Protein AF-A0A842XB51-F1 (afdb_monomer)

pLDDT: mean 74.34, std 15.97, range [37.31, 94.94]

Radius of gyration: 23.16 Å; Cα contacts (8 Å, |Δi|>4): 45; chains: 1; bounding box: 55×40×68 Å

Structure (mmCIF, N/CA/C/O backbone):
data_AF-A0A842XB51-F1
#
_entry.id   AF-A0A842XB51-F1
#
loop_
_atom_site.group_PDB
_atom_site.id
_atom_site.type_symbol
_atom_site.label_atom_id
_atom_site.label_alt_id
_atom_site.label_comp_id
_atom_site.label_asym_id
_atom_site.label_entity_id
_atom_site.label_seq_id
_atom_site.pdbx_PDB_ins_code
_atom_site.Cartn_x
_atom_site.Cartn_y
_atom_site.Cartn_z
_atom_site.occupancy
_atom_site.B_iso_or_equiv
_atom_site.auth_seq_id
_atom_site.auth_comp_id
_atom_site.auth_asym_id
_atom_site.auth_atom_id
_atom_site.pdbx_PDB_model_num
ATOM 1 N N . MET A 1 1 ? -0.006 -4.874 43.587 1.00 67.25 1 MET A N 1
ATOM 2 C CA . MET A 1 1 ? -0.558 -4.687 42.232 1.00 67.25 1 MET A CA 1
ATOM 3 C C . MET A 1 1 ? 0.286 -5.548 41.316 1.00 67.25 1 MET A C 1
ATOM 5 O O . MET A 1 1 ? 1.490 -5.630 41.528 1.00 67.25 1 MET A O 1
ATOM 9 N N . GLY A 1 2 ? -0.340 -6.341 40.460 1.00 88.69 2 GLY A N 1
ATOM 10 C CA . GLY A 1 2 ? 0.339 -7.247 39.548 1.00 88.69 2 GLY A CA 1
ATOM 11 C C . GLY A 1 2 ? 0.831 -6.511 38.306 1.00 88.69 2 GLY A C 1
ATOM 12 O O . GLY A 1 2 ? 0.194 -5.586 37.815 1.00 88.69 2 GLY A O 1
ATOM 13 N N . ILE A 1 3 ? 1.933 -6.997 37.738 1.00 90.25 3 ILE A N 1
ATOM 14 C CA . ILE A 1 3 ? 2.573 -6.464 36.522 1.00 90.25 3 ILE A CA 1
ATOM 15 C C . ILE A 1 3 ? 1.579 -6.326 35.346 1.00 90.25 3 ILE A C 1
ATOM 17 O O . ILE A 1 3 ? 1.729 -5.464 34.488 1.00 90.25 3 ILE A O 1
ATOM 21 N N . LYS A 1 4 ? 0.524 -7.153 35.300 1.00 87.69 4 LYS A N 1
ATOM 22 C CA . LYS A 1 4 ? -0.538 -7.058 34.284 1.00 87.69 4 LYS A CA 1
ATOM 23 C C . LYS A 1 4 ? -1.335 -5.759 34.383 1.00 87.69 4 LYS A C 1
ATOM 25 O O . LYS A 1 4 ? -1.692 -5.201 33.348 1.00 87.69 4 LYS A O 1
ATOM 30 N N . GLU A 1 5 ? -1.620 -5.302 35.599 1.00 88.50 5 GLU A N 1
ATOM 31 C CA . GLU A 1 5 ? -2.324 -4.041 35.814 1.00 88.50 5 GLU A CA 1
ATOM 32 C C . GLU A 1 5 ? -1.433 -2.858 35.414 1.00 88.50 5 GLU A C 1
ATOM 34 O O . GLU A 1 5 ? -1.887 -2.012 34.652 1.00 88.50 5 GLU A O 1
ATOM 39 N N . GLU A 1 6 ? -0.149 -2.876 35.791 1.00 86.56 6 GLU A N 1
ATOM 40 C CA . GLU A 1 6 ? 0.831 -1.836 35.426 1.00 86.56 6 GLU A CA 1
ATOM 41 C C . GLU A 1 6 ? 1.037 -1.727 33.905 1.00 86.56 6 GLU A C 1
ATOM 43 O O . GLU A 1 6 ? 1.064 -0.629 33.349 1.00 86.56 6 GLU A O 1
ATOM 48 N N . ILE A 1 7 ? 1.118 -2.862 33.199 1.00 87.31 7 ILE A N 1
ATOM 49 C CA . ILE A 1 7 ? 1.228 -2.877 31.732 1.00 87.31 7 ILE A CA 1
ATOM 50 C C . ILE A 1 7 ? -0.054 -2.345 31.085 1.00 87.31 7 ILE A C 1
ATOM 52 O O . ILE A 1 7 ? 0.011 -1.567 30.134 1.00 87.31 7 ILE A O 1
ATOM 56 N N . MET A 1 8 ? -1.228 -2.752 31.573 1.00 86.12 8 MET A N 1
ATOM 57 C CA . MET A 1 8 ? -2.495 -2.287 31.008 1.00 86.12 8 MET A CA 1
ATOM 58 C C . MET A 1 8 ? -2.705 -0.786 31.254 1.00 86.12 8 MET A C 1
ATOM 60 O O . MET A 1 8 ? -3.243 -0.095 30.388 1.00 86.12 8 MET A O 1
ATOM 64 N N . GLU A 1 9 ? -2.278 -0.281 32.409 1.00 87.25 9 GLU A N 1
ATOM 65 C CA . GLU A 1 9 ? -2.321 1.137 32.766 1.00 87.25 9 GLU A CA 1
ATOM 66 C C . GLU A 1 9 ? -1.355 1.956 31.900 1.00 87.25 9 GLU A C 1
ATOM 68 O O . GLU A 1 9 ? -1.766 2.951 31.305 1.00 87.25 9 GLU A O 1
ATOM 73 N N . PHE A 1 10 ? -0.138 1.456 31.666 1.00 88.12 10 PHE A N 1
ATOM 74 C CA . PHE A 1 10 ? 0.807 2.044 30.714 1.00 88.12 10 PHE A CA 1
ATOM 75 C C . PHE A 1 10 ? 0.242 2.097 29.282 1.00 88.12 10 PHE A C 1
ATOM 77 O O . PHE A 1 10 ? 0.264 3.138 28.625 1.00 88.12 10 PHE A O 1
ATOM 84 N N . LEU A 1 11 ? -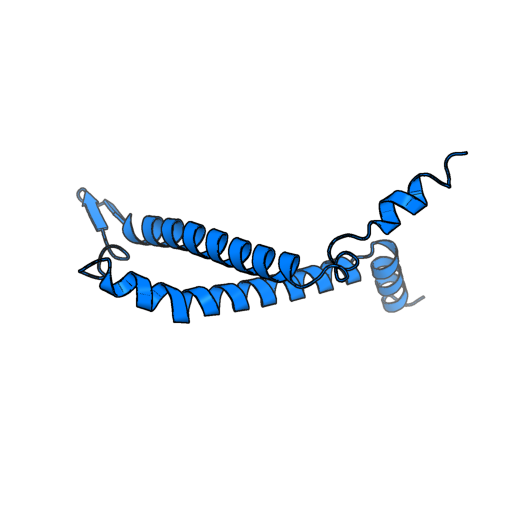0.321 0.996 28.778 1.00 87.38 11 LEU A N 1
ATOM 85 C CA . LEU A 1 11 ? -0.885 0.953 27.422 1.00 87.38 11 LEU A CA 1
ATOM 86 C C . LEU A 1 11 ? -2.052 1.934 27.230 1.00 87.38 11 LEU A C 1
ATOM 88 O O . LEU A 1 11 ? -2.237 2.454 26.123 1.00 87.38 11 LEU A O 1
ATOM 92 N N . LYS A 1 12 ? -2.828 2.183 28.293 1.00 86.31 12 LYS A N 1
ATOM 93 C CA . LYS A 1 12 ? -3.920 3.164 28.304 1.00 86.31 12 LYS A CA 1
ATOM 94 C C . LYS A 1 12 ? -3.396 4.599 28.354 1.00 86.31 12 LYS A C 1
ATOM 96 O O . LYS A 1 12 ? -3.858 5.412 27.555 1.00 86.31 12 LYS A O 1
ATOM 101 N N . GLU A 1 13 ? -2.418 4.883 29.210 1.00 87.81 13 GLU A N 1
ATOM 102 C CA . GLU A 1 13 ? -1.826 6.219 29.373 1.00 87.81 13 GLU A CA 1
ATOM 103 C C . GLU A 1 13 ? -1.163 6.708 28.076 1.00 87.81 13 GLU A C 1
ATOM 105 O O . GLU A 1 13 ? -1.401 7.823 27.611 1.00 87.81 13 GLU A O 1
ATOM 110 N N . TYR A 1 14 ? -0.407 5.830 27.412 1.00 84.56 14 TYR A N 1
ATOM 111 C CA . TYR A 1 14 ? 0.343 6.176 26.201 1.00 84.56 14 TYR A CA 1
ATOM 112 C C . TYR A 1 14 ? -0.432 5.963 24.890 1.00 84.56 14 TYR A C 1
ATOM 114 O O . TYR A 1 14 ? 0.137 6.115 23.809 1.00 84.56 14 TYR A O 1
ATOM 122 N N . LYS A 1 15 ? -1.724 5.600 24.945 1.00 87.44 15 LYS A N 1
ATOM 123 C CA . LYS A 1 15 ? -2.595 5.375 23.767 1.00 87.44 15 LYS A CA 1
ATOM 124 C C . LYS A 1 15 ? -1.999 4.432 22.699 1.00 87.44 15 LYS A C 1
ATOM 126 O O . LYS A 1 15 ? -2.399 4.474 21.533 1.00 87.44 15 LYS A O 1
ATOM 131 N N . VAL A 1 16 ? -1.084 3.538 23.086 1.00 88.62 16 VAL A N 1
ATOM 132 C CA . VAL A 1 16 ? -0.330 2.651 22.173 1.00 88.62 16 VAL A CA 1
ATOM 133 C C . VAL A 1 16 ? -1.260 1.691 21.430 1.00 88.62 16 VAL A C 1
ATOM 135 O O . VAL A 1 16 ? -1.016 1.344 20.278 1.00 88.62 16 VAL A O 1
ATOM 138 N N . ILE A 1 17 ? -2.374 1.319 22.063 1.00 87.56 17 ILE A N 1
ATOM 139 C CA . ILE A 1 17 ? -3.390 0.435 21.481 1.00 87.56 17 ILE A CA 1
ATOM 140 C C . ILE A 1 17 ? -3.972 1.042 20.192 1.00 87.56 17 ILE A C 1
ATOM 142 O O . ILE A 1 17 ? -4.129 0.335 19.200 1.00 87.56 17 ILE A O 1
ATOM 146 N N . GLY A 1 18 ? -4.234 2.355 20.169 1.00 88.62 18 GLY A N 1
ATOM 147 C CA . GLY A 1 18 ? -4.756 3.036 18.979 1.00 88.62 18 GLY A CA 1
ATOM 148 C C . GLY A 1 18 ? -3.743 3.076 17.833 1.00 88.62 18 GLY A C 1
ATOM 149 O O . GLY A 1 18 ? -4.099 2.822 16.682 1.00 88.62 18 GLY A O 1
ATOM 150 N N . LEU A 1 19 ? -2.468 3.315 18.156 1.00 90.81 19 LEU A N 1
ATOM 151 C CA . LEU A 1 19 ? -1.371 3.293 17.185 1.00 90.81 19 LEU A CA 1
ATOM 152 C C . LEU A 1 19 ? -1.189 1.896 16.572 1.00 90.81 19 LEU A C 1
ATOM 154 O O . LEU A 1 19 ? -1.040 1.770 15.358 1.00 90.81 19 LEU A O 1
ATOM 158 N N . ALA A 1 20 ? -1.242 0.850 17.401 1.00 90.94 20 ALA A N 1
ATOM 159 C CA . ALA A 1 20 ? -1.084 -0.532 16.960 1.00 90.94 20 ALA A CA 1
ATOM 160 C C . ALA A 1 20 ? -2.184 -0.948 15.971 1.00 90.94 20 ALA A C 1
ATOM 162 O O . ALA A 1 20 ? -1.889 -1.511 14.917 1.00 90.94 20 ALA A O 1
ATOM 163 N N . VAL A 1 21 ? -3.445 -0.624 16.271 1.00 91.94 21 VAL A N 1
ATOM 164 C CA . VAL A 1 21 ? -4.578 -0.935 15.384 1.00 91.94 21 VAL A CA 1
ATOM 165 C C . VAL A 1 21 ? -4.456 -0.186 14.056 1.00 91.94 21 VAL A C 1
ATOM 167 O O . VAL A 1 21 ? -4.614 -0.795 12.997 1.00 91.94 21 VAL A O 1
ATOM 170 N N . ALA A 1 22 ? -4.116 1.106 14.092 1.00 91.25 22 ALA A N 1
ATOM 171 C CA . ALA A 1 22 ? -3.922 1.904 12.883 1.00 91.25 22 ALA A CA 1
ATOM 172 C C . ALA A 1 22 ? -2.795 1.349 11.995 1.00 91.25 22 ALA A C 1
ATOM 174 O O . ALA A 1 22 ? -2.957 1.262 10.779 1.00 91.25 22 ALA A O 1
ATOM 175 N N . PHE A 1 23 ? -1.681 0.918 12.593 1.00 93.25 23 PHE A N 1
ATOM 176 C CA . PHE A 1 23 ? -0.564 0.324 11.861 1.00 93.25 23 PHE A CA 1
ATOM 177 C C . PHE A 1 23 ? -0.942 -1.004 11.191 1.00 93.25 23 PHE A C 1
ATOM 179 O O . PHE A 1 23 ? -0.643 -1.197 10.014 1.00 93.25 23 PHE A O 1
ATOM 186 N N . ILE A 1 24 ? -1.645 -1.896 11.899 1.00 94.94 24 ILE A N 1
ATOM 187 C CA . ILE A 1 24 ? -2.081 -3.195 11.355 1.00 94.94 24 ILE A CA 1
ATOM 188 C C . ILE A 1 24 ? -3.036 -2.998 10.170 1.00 94.94 24 ILE A C 1
ATOM 190 O O . ILE A 1 24 ? -2.866 -3.628 9.126 1.00 94.94 24 ILE A O 1
ATOM 194 N N . ILE A 1 25 ? -4.011 -2.093 10.304 1.00 94.06 25 ILE A N 1
ATOM 195 C CA . ILE A 1 25 ? -4.949 -1.772 9.218 1.00 94.06 25 ILE A CA 1
ATOM 196 C C . ILE A 1 25 ? -4.209 -1.114 8.045 1.00 94.06 25 ILE A C 1
ATOM 198 O O . ILE A 1 25 ? -4.482 -1.437 6.887 1.00 94.06 25 ILE A O 1
ATOM 202 N N . GLY A 1 26 ? -3.249 -0.229 8.329 1.00 90.31 26 GLY A N 1
ATOM 203 C CA . GLY A 1 26 ? -2.409 0.408 7.316 1.00 90.31 26 GLY A CA 1
ATOM 204 C C . GLY A 1 26 ? -1.584 -0.605 6.519 1.00 90.31 26 GLY A C 1
ATOM 205 O O . GLY A 1 26 ? -1.584 -0.557 5.290 1.00 90.31 26 GLY A O 1
ATOM 206 N N . ALA A 1 27 ? -0.955 -1.564 7.201 1.00 92.06 27 ALA A N 1
ATOM 207 C CA . ALA A 1 27 ? -0.191 -2.637 6.569 1.00 92.06 27 ALA A CA 1
ATOM 208 C C . ALA A 1 27 ? -1.081 -3.522 5.681 1.00 92.06 27 ALA A C 1
ATOM 210 O O . ALA A 1 27 ? -0.779 -3.713 4.504 1.00 92.06 27 ALA A O 1
ATOM 211 N N . ALA A 1 28 ? -2.229 -3.970 6.197 1.00 93.81 28 ALA A N 1
ATOM 212 C CA . ALA A 1 28 ? -3.173 -4.783 5.430 1.00 93.81 28 ALA A CA 1
ATOM 213 C C . ALA A 1 28 ? -3.738 -4.040 4.201 1.00 93.81 28 ALA A C 1
ATOM 215 O O . ALA A 1 28 ? -3.929 -4.631 3.139 1.00 93.81 28 ALA A O 1
ATOM 216 N N . THR A 1 29 ? -3.980 -2.729 4.322 1.00 88.19 29 THR A N 1
ATOM 217 C CA . THR A 1 29 ? -4.444 -1.898 3.198 1.00 88.19 29 THR A CA 1
ATOM 218 C C . THR A 1 29 ? -3.362 -1.760 2.130 1.00 88.19 29 THR A C 1
ATOM 220 O O . THR A 1 29 ? -3.665 -1.847 0.940 1.00 88.19 29 THR A O 1
ATOM 223 N N . ASN A 1 30 ? -2.101 -1.590 2.534 1.00 88.44 30 ASN A N 1
ATOM 224 C CA . ASN A 1 30 ? -0.976 -1.548 1.605 1.00 88.44 30 ASN A CA 1
ATOM 225 C C . ASN A 1 30 ? -0.840 -2.862 0.818 1.00 88.44 30 ASN A C 1
ATOM 227 O O . ASN A 1 30 ? -0.675 -2.825 -0.400 1.00 88.44 30 ASN A O 1
ATOM 231 N N . ASP A 1 31 ? -0.994 -4.010 1.482 1.00 91.06 31 ASP A N 1
ATOM 232 C CA . ASP A 1 31 ? -0.955 -5.326 0.829 1.00 91.06 31 ASP A CA 1
ATOM 233 C C . ASP A 1 31 ? -2.111 -5.520 -0.165 1.00 91.06 31 ASP A C 1
ATOM 235 O O . ASP A 1 31 ? -1.915 -6.060 -1.257 1.00 91.06 31 ASP A O 1
ATOM 239 N N . LEU A 1 32 ? -3.308 -5.026 0.164 1.00 88.75 32 LEU A N 1
ATOM 240 C CA . LEU A 1 32 ? -4.459 -5.061 -0.740 1.00 88.75 32 LEU A CA 1
ATOM 241 C C . LEU A 1 32 ? -4.232 -4.205 -1.995 1.00 88.75 32 LEU A C 1
ATOM 243 O O . LEU A 1 32 ? -4.501 -4.656 -3.110 1.00 88.75 32 LEU A O 1
ATOM 247 N N . VAL A 1 33 ? -3.708 -2.988 -1.829 1.00 85.88 33 VAL A N 1
ATOM 248 C CA . VAL A 1 33 ? -3.373 -2.111 -2.961 1.00 85.88 33 VAL A CA 1
ATOM 249 C C . VAL A 1 33 ? -2.271 -2.740 -3.812 1.00 85.88 33 VAL A C 1
ATOM 251 O O . VAL A 1 33 ? -2.387 -2.762 -5.037 1.00 85.88 33 VAL A O 1
ATOM 254 N N . LYS A 1 34 ? -1.238 -3.300 -3.179 1.00 87.56 34 LYS A N 1
ATOM 255 C CA . LYS A 1 34 ? -0.157 -4.010 -3.864 1.00 87.56 34 LYS A CA 1
ATOM 256 C C . LYS A 1 34 ? -0.678 -5.177 -4.697 1.00 87.56 34 LYS A C 1
ATOM 258 O O . LYS A 1 34 ? -0.383 -5.248 -5.883 1.00 87.56 34 LYS A O 1
ATOM 263 N N . SER A 1 35 ? -1.529 -6.023 -4.121 1.00 90.06 35 SER A N 1
ATOM 264 C CA . SER A 1 35 ? -2.156 -7.134 -4.842 1.00 90.06 35 SER A CA 1
ATOM 265 C C . SER A 1 35 ? -2.968 -6.656 -6.050 1.00 90.06 35 SER A C 1
ATOM 267 O O . SER A 1 35 ? -2.917 -7.272 -7.114 1.00 90.06 35 SER A O 1
ATOM 269 N N . LEU A 1 36 ? -3.678 -5.531 -5.939 1.00 86.38 36 LEU A N 1
ATOM 270 C CA . LEU A 1 36 ? -4.401 -4.954 -7.073 1.00 86.38 36 LEU A CA 1
ATOM 271 C C . LEU A 1 36 ? -3.445 -4.488 -8.185 1.00 86.38 36 LEU A C 1
ATOM 273 O O . LEU A 1 36 ? -3.712 -4.725 -9.363 1.00 86.38 36 LEU A O 1
ATOM 277 N N . VAL A 1 37 ? -2.330 -3.849 -7.825 1.00 83.31 37 VAL A N 1
ATOM 278 C CA . VAL A 1 37 ? -1.297 -3.419 -8.781 1.00 83.31 37 VAL A CA 1
ATOM 279 C C . VAL A 1 37 ? -0.655 -4.625 -9.469 1.00 83.31 37 VAL A C 1
ATOM 281 O O . VAL A 1 37 ? -0.624 -4.681 -10.700 1.00 83.31 37 VAL A O 1
ATOM 284 N N . ASP A 1 38 ? -0.225 -5.613 -8.691 1.00 85.31 38 ASP A N 1
ATOM 285 C CA . ASP A 1 38 ? 0.471 -6.804 -9.181 1.00 85.31 38 ASP A CA 1
ATOM 286 C C . ASP A 1 38 ? -0.426 -7.676 -10.074 1.00 85.31 38 ASP A C 1
ATOM 288 O O . ASP A 1 38 ? 0.035 -8.211 -11.079 1.00 85.31 38 ASP A O 1
ATOM 292 N N . ASN A 1 39 ? -1.719 -7.805 -9.757 1.00 85.38 39 ASN A N 1
ATOM 293 C CA . ASN A 1 39 ? -2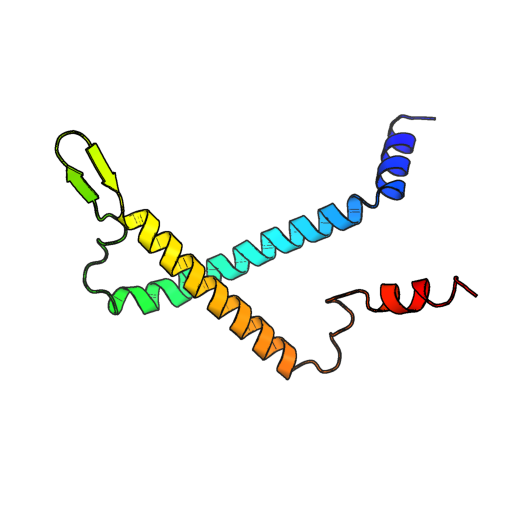.619 -8.697 -10.496 1.00 85.38 39 ASN A CA 1
ATOM 294 C C . ASN A 1 39 ? -3.375 -8.020 -11.646 1.00 85.38 39 ASN A C 1
ATOM 296 O O . ASN A 1 39 ? -3.783 -8.705 -12.582 1.00 85.38 39 ASN A O 1
ATOM 300 N N . VAL A 1 40 ? -3.595 -6.702 -11.596 1.00 83.75 40 VAL A N 1
ATOM 301 C CA . VAL A 1 40 ? -4.379 -5.989 -12.622 1.00 83.75 40 VAL A CA 1
ATOM 302 C C . VAL A 1 40 ? -3.499 -5.088 -13.470 1.00 83.75 40 VAL A C 1
ATOM 304 O O . VAL A 1 40 ? -3.613 -5.108 -14.690 1.00 83.75 40 VAL A O 1
ATOM 307 N N . PHE A 1 41 ? -2.603 -4.311 -12.864 1.00 79.81 41 PHE A N 1
ATOM 308 C CA . PHE A 1 41 ? -1.826 -3.313 -13.601 1.00 79.81 41 PHE A CA 1
ATOM 309 C C . PHE A 1 41 ? -0.568 -3.901 -14.244 1.00 79.81 41 PHE A C 1
ATOM 311 O O . PHE A 1 41 ? -0.299 -3.601 -15.406 1.00 79.81 41 PHE A O 1
ATOM 318 N N . MET A 1 42 ? 0.171 -4.774 -13.554 1.00 76.44 42 MET A N 1
ATOM 319 C CA . MET A 1 42 ? 1.377 -5.399 -14.120 1.00 76.44 42 MET A CA 1
ATOM 320 C C . MET A 1 42 ? 1.097 -6.195 -15.412 1.00 76.44 42 MET A C 1
ATOM 322 O O . MET A 1 42 ? 1.813 -5.977 -16.393 1.00 76.44 42 MET A O 1
ATOM 326 N N . PRO A 1 43 ? 0.034 -7.023 -15.516 1.00 76.50 43 PRO A N 1
ATOM 327 C CA . PRO A 1 43 ? -0.298 -7.704 -16.771 1.00 76.50 43 PRO A CA 1
ATOM 328 C C . PRO A 1 43 ? -0.731 -6.757 -17.897 1.00 76.50 43 PRO A C 1
ATOM 330 O O . PRO A 1 43 ? -0.584 -7.103 -19.064 1.00 76.50 43 PRO A O 1
ATOM 333 N N . LEU A 1 44 ? -1.249 -5.567 -17.572 1.00 74.00 44 LEU A N 1
ATOM 334 C CA . LEU A 1 44 ? -1.622 -4.547 -18.559 1.00 74.00 44 LEU A CA 1
ATOM 335 C C . LEU A 1 44 ? -0.408 -3.753 -19.067 1.00 74.00 44 LEU A C 1
ATOM 337 O O . LEU A 1 44 ? -0.399 -3.320 -20.218 1.00 74.00 44 LEU A O 1
ATOM 341 N N . VAL A 1 45 ? 0.626 -3.585 -18.237 1.00 66.94 45 VAL A N 1
ATOM 342 C CA . VAL A 1 45 ? 1.888 -2.919 -18.609 1.00 66.94 45 VAL A CA 1
ATOM 343 C C . VAL A 1 45 ? 2.856 -3.881 -19.310 1.00 66.94 45 VAL A C 1
ATOM 345 O O . VAL A 1 45 ? 3.592 -3.463 -20.203 1.00 66.94 45 VAL A O 1
ATOM 348 N N . GLY A 1 46 ? 2.815 -5.174 -18.977 1.00 64.50 46 GLY A N 1
ATOM 349 C CA . GLY A 1 46 ? 3.633 -6.228 -19.590 1.00 64.50 46 GLY A CA 1
ATOM 350 C C . GLY A 1 46 ? 3.664 -6.239 -21.131 1.00 64.50 46 GLY A C 1
ATOM 351 O O . GLY A 1 46 ? 4.755 -6.310 -21.695 1.00 64.50 46 GLY A O 1
ATOM 352 N N . PRO A 1 47 ? 2.529 -6.124 -21.848 1.00 67.62 47 PRO A N 1
ATOM 353 C CA . PRO A 1 47 ? 2.519 -6.087 -23.312 1.00 67.62 47 PRO A CA 1
ATOM 354 C C . PRO A 1 47 ? 2.946 -4.737 -23.910 1.00 67.62 47 PRO A C 1
ATOM 356 O O . PRO A 1 47 ? 3.300 -4.689 -25.086 1.00 67.62 47 PRO A O 1
ATOM 359 N N . LEU A 1 48 ? 2.937 -3.644 -23.136 1.00 61.94 48 LEU A N 1
ATOM 360 C CA . LEU A 1 48 ? 3.375 -2.321 -23.603 1.00 61.94 48 LEU A CA 1
ATOM 361 C C . LEU A 1 48 ? 4.904 -2.182 -23.641 1.00 61.94 48 LEU A C 1
ATOM 363 O O . LEU A 1 48 ? 5.415 -1.282 -24.305 1.00 61.94 48 LEU A O 1
ATOM 367 N N . ILE A 1 49 ? 5.636 -3.073 -22.964 1.00 59.84 49 ILE A N 1
ATOM 368 C CA . ILE A 1 49 ? 7.100 -3.083 -22.954 1.00 59.84 49 ILE A CA 1
ATOM 369 C C . ILE A 1 49 ? 7.578 -4.426 -23.527 1.00 59.84 49 ILE A C 1
ATOM 371 O O . ILE A 1 49 ? 7.716 -5.402 -22.783 1.00 59.84 49 ILE A O 1
ATOM 375 N N . PRO A 1 50 ? 7.827 -4.515 -24.848 1.00 48.28 50 PRO A N 1
ATOM 376 C CA . PRO A 1 50 ? 8.208 -5.766 -25.484 1.00 48.28 50 PRO A CA 1
ATOM 377 C C . PRO A 1 50 ? 9.554 -6.224 -24.918 1.00 48.28 50 PRO A C 1
ATOM 379 O O . PRO A 1 50 ? 10.581 -5.581 -25.123 1.00 48.28 50 PRO A O 1
ATOM 382 N N . GLY A 1 51 ? 9.544 -7.335 -24.181 1.00 56.91 51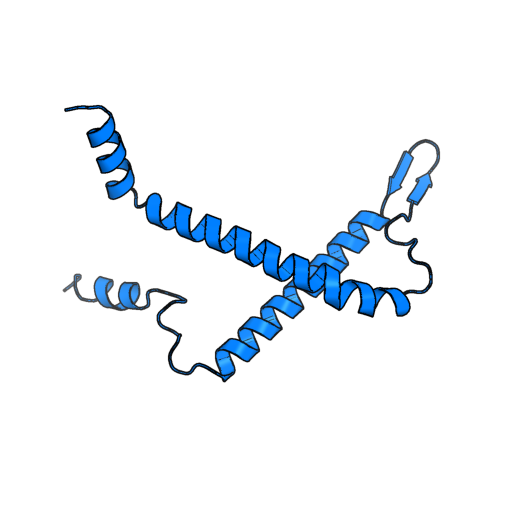 GLY A N 1
ATOM 383 C CA . GLY A 1 51 ? 10.763 -8.069 -23.852 1.00 56.91 51 GLY A CA 1
ATOM 384 C C . GLY A 1 51 ? 10.971 -8.475 -22.400 1.00 56.91 51 GLY A C 1
ATOM 385 O O . GLY A 1 51 ? 11.926 -9.206 -22.188 1.00 56.91 51 GLY A O 1
ATOM 386 N N . GLY A 1 52 ? 10.157 -8.047 -21.422 1.00 59.44 52 GLY A N 1
ATOM 387 C CA . GLY A 1 52 ? 10.159 -8.559 -20.026 1.00 59.44 52 GLY A CA 1
ATOM 388 C C . GLY A 1 52 ? 11.501 -8.580 -19.259 1.00 59.44 52 GLY A C 1
ATOM 389 O O . GLY A 1 52 ? 11.550 -8.985 -18.107 1.00 59.44 52 GLY A O 1
ATOM 390 N N . GLY A 1 53 ? 12.603 -8.158 -19.880 1.00 61.72 53 GLY A N 1
ATOM 391 C CA . GLY A 1 53 ? 13.971 -8.374 -19.416 1.00 61.72 53 GLY A CA 1
ATOM 392 C C . GLY A 1 53 ? 14.611 -7.130 -18.820 1.00 61.72 53 GLY A C 1
ATOM 393 O O . GLY A 1 53 ? 15.760 -7.184 -18.392 1.00 61.72 53 GLY A O 1
ATOM 394 N N . TRP A 1 54 ? 13.881 -6.013 -18.778 1.00 64.38 54 TRP A N 1
ATOM 395 C CA . TRP A 1 54 ? 14.313 -4.778 -18.129 1.00 64.38 54 TRP A CA 1
ATOM 396 C C . TRP A 1 54 ? 14.315 -4.925 -16.611 1.00 64.38 54 TRP A C 1
ATOM 398 O O . TRP A 1 54 ? 15.189 -4.353 -15.988 1.00 64.38 54 TRP A O 1
ATOM 408 N N . GLU A 1 55 ? 13.469 -5.769 -16.013 1.00 63.41 55 GLU A N 1
ATOM 409 C CA . GLU A 1 55 ? 13.545 -6.113 -14.581 1.00 63.41 55 GLU A CA 1
ATOM 410 C C . GLU A 1 55 ? 14.844 -6.854 -14.232 1.00 63.41 55 GLU A C 1
ATOM 412 O O . GLU A 1 55 ? 15.425 -6.674 -13.161 1.00 63.41 55 GLU A O 1
ATOM 417 N N . THR A 1 56 ? 15.344 -7.656 -15.171 1.00 66.31 56 THR A N 1
ATOM 418 C CA . THR A 1 56 ? 16.595 -8.408 -15.046 1.00 66.31 56 THR A CA 1
ATOM 419 C C . THR A 1 56 ? 17.767 -7.734 -15.745 1.00 66.31 56 THR A C 1
ATOM 421 O O . THR A 1 56 ? 18.829 -8.345 -15.844 1.00 66.31 56 THR A O 1
ATOM 424 N N . ALA A 1 57 ? 17.610 -6.501 -16.239 1.00 67.50 57 ALA A N 1
ATOM 425 C CA . ALA A 1 57 ? 18.654 -5.859 -17.016 1.00 67.50 57 ALA A CA 1
ATOM 426 C C . ALA A 1 57 ? 19.885 -5.608 -16.143 1.00 67.50 57 ALA A C 1
ATOM 428 O O . ALA A 1 57 ? 19.846 -4.929 -15.107 1.00 67.50 57 ALA A O 1
ATOM 429 N N . THR A 1 58 ? 20.989 -6.202 -16.576 1.00 69.38 58 THR A N 1
ATOM 430 C CA . THR A 1 58 ? 22.292 -6.090 -15.946 1.00 69.38 58 THR A CA 1
ATOM 431 C C . THR A 1 58 ? 23.264 -5.488 -16.945 1.00 69.38 58 THR A C 1
ATOM 433 O O . THR A 1 58 ? 23.273 -5.834 -18.124 1.00 69.38 58 THR A O 1
ATOM 436 N N . VAL A 1 59 ? 24.075 -4.545 -16.479 1.00 69.50 59 VAL A N 1
ATOM 437 C CA . VAL A 1 59 ? 25.244 -4.072 -17.219 1.00 69.50 59 VAL A CA 1
ATOM 438 C C . VAL A 1 59 ? 26.455 -4.576 -16.454 1.00 69.50 59 VAL A C 1
ATOM 440 O O . VAL A 1 59 ? 26.664 -4.218 -15.293 1.00 69.50 59 VAL A O 1
ATOM 443 N N . ALA A 1 60 ? 27.212 -5.468 -17.084 1.00 70.44 60 ALA A N 1
ATOM 444 C CA . ALA A 1 60 ? 28.471 -5.955 -16.547 1.00 70.44 60 ALA A CA 1
ATOM 445 C C . ALA A 1 60 ? 29.595 -5.011 -16.991 1.00 70.44 60 ALA A C 1
ATOM 447 O O . ALA A 1 60 ? 29.881 -4.893 -18.181 1.00 70.44 60 ALA A O 1
ATOM 448 N N . LEU A 1 61 ? 30.231 -4.340 -16.032 1.00 72.38 61 LEU A N 1
ATOM 449 C CA . LEU A 1 61 ? 31.474 -3.599 -16.239 1.00 72.38 61 LEU A CA 1
ATOM 450 C C . LEU A 1 61 ? 32.597 -4.416 -15.590 1.00 72.38 61 LEU A C 1
ATOM 452 O O . LEU A 1 61 ? 32.917 -4.249 -14.413 1.00 72.38 61 LEU A O 1
ATOM 456 N N . GLY A 1 62 ? 33.152 -5.369 -16.343 1.00 74.06 62 GLY A N 1
ATOM 457 C CA . GLY A 1 62 ? 34.188 -6.277 -15.840 1.00 74.06 62 GLY A CA 1
ATOM 458 C C . GLY A 1 62 ? 33.672 -7.166 -14.691 1.00 74.06 62 GLY A C 1
ATOM 45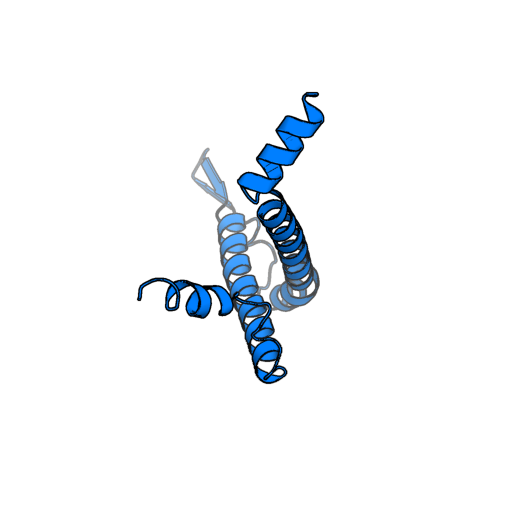9 O O . GLY A 1 62 ? 32.679 -7.863 -14.888 1.00 74.06 62 GLY A O 1
ATOM 460 N N . PRO A 1 63 ? 34.303 -7.175 -13.498 1.00 75.00 63 PRO A N 1
ATOM 461 C CA . PRO A 1 63 ? 33.871 -8.002 -12.365 1.00 75.00 63 PRO A CA 1
ATOM 462 C C . PRO A 1 63 ? 32.656 -7.437 -11.606 1.00 75.00 63 PRO A C 1
ATOM 464 O O . PRO A 1 63 ? 32.147 -8.092 -10.698 1.00 75.00 63 PRO A O 1
ATOM 467 N N . VAL A 1 64 ? 32.193 -6.227 -11.941 1.00 71.19 64 VAL A N 1
ATOM 468 C CA . VAL A 1 64 ? 31.076 -5.566 -11.255 1.00 71.19 64 VAL A CA 1
ATOM 469 C C . VAL A 1 64 ? 29.823 -5.639 -12.125 1.00 71.19 64 VAL A C 1
ATOM 471 O O . VAL A 1 64 ? 29.759 -5.063 -13.211 1.00 71.19 64 VAL A O 1
ATOM 474 N N . VAL A 1 65 ? 28.804 -6.345 -11.633 1.00 76.06 65 VAL A N 1
ATOM 475 C CA . VAL A 1 65 ? 27.495 -6.470 -12.286 1.00 76.06 65 VAL A CA 1
ATOM 476 C C . VAL A 1 65 ? 26.537 -5.451 -11.675 1.00 76.06 65 VAL A C 1
ATOM 478 O O . VAL A 1 65 ? 26.054 -5.634 -10.557 1.00 76.06 65 VAL A O 1
ATOM 481 N N . ILE A 1 66 ? 26.236 -4.379 -12.410 1.00 78.38 66 ILE A N 1
ATOM 482 C CA . ILE A 1 66 ? 25.256 -3.375 -11.987 1.00 78.38 66 ILE A CA 1
ATOM 483 C C . ILE A 1 66 ? 23.877 -3.808 -12.489 1.00 78.38 66 ILE A C 1
ATOM 485 O O . ILE A 1 66 ? 23.576 -3.768 -13.685 1.00 78.38 66 ILE A O 1
ATOM 489 N N . ARG A 1 67 ? 23.028 -4.239 -11.553 1.00 80.81 67 ARG A N 1
ATOM 490 C CA . ARG A 1 67 ? 21.631 -4.620 -11.798 1.00 80.81 67 ARG A CA 1
ATOM 491 C C . ARG A 1 67 ? 20.750 -3.374 -11.685 1.00 80.81 67 ARG A C 1
ATOM 493 O O . ARG A 1 67 ? 20.208 -3.094 -10.621 1.00 80.81 67 ARG A O 1
ATOM 500 N N . TRP A 1 68 ? 20.635 -2.606 -12.763 1.00 82.06 68 TRP A N 1
ATOM 501 C CA . TRP A 1 68 ? 19.779 -1.409 -12.802 1.00 82.06 68 TRP A CA 1
ATOM 502 C C . TRP A 1 68 ? 18.304 -1.748 -13.057 1.00 82.06 68 TRP A C 1
ATOM 504 O O . TRP A 1 68 ? 17.417 -0.966 -12.718 1.00 82.06 68 TRP A O 1
ATOM 514 N N . GLY A 1 69 ? 18.038 -2.942 -13.586 1.00 79.94 69 GLY A N 1
ATOM 515 C CA . GLY A 1 69 ? 16.692 -3.430 -13.841 1.00 79.94 69 GLY A CA 1
ATOM 516 C C . GLY A 1 69 ? 15.722 -3.439 -12.654 1.00 79.94 69 GLY A C 1
ATOM 517 O O . GLY A 1 69 ? 14.655 -2.827 -12.749 1.00 79.94 69 GLY A O 1
ATOM 518 N N . PRO A 1 70 ? 16.068 -4.044 -11.500 1.00 81.38 70 PRO A N 1
ATOM 519 C CA . PRO A 1 70 ? 15.165 -4.081 -10.349 1.00 81.38 70 PRO A CA 1
ATOM 520 C C . PRO A 1 70 ? 14.919 -2.692 -9.746 1.00 81.38 70 PRO A C 1
ATOM 522 O O . PRO A 1 70 ? 13.846 -2.431 -9.202 1.00 81.38 70 PRO A O 1
ATOM 525 N N . PHE A 1 71 ? 15.886 -1.778 -9.872 1.00 84.44 71 PHE A N 1
ATOM 526 C CA . PHE A 1 71 ? 15.715 -0.395 -9.440 1.00 84.44 71 PHE A CA 1
ATOM 527 C C . PHE A 1 71 ? 14.668 0.329 -10.294 1.00 84.44 71 PHE A C 1
ATOM 529 O O . PHE A 1 71 ? 13.745 0.934 -9.750 1.00 84.44 71 PHE A O 1
ATOM 536 N N . LEU A 1 72 ? 14.765 0.218 -11.622 1.00 82.62 72 LEU A N 1
ATOM 537 C CA . LEU A 1 72 ? 13.798 0.839 -12.527 1.00 82.62 72 LEU A CA 1
ATOM 538 C C . LEU A 1 72 ? 12.396 0.224 -12.378 1.00 82.62 72 LEU A C 1
ATOM 540 O O . LEU A 1 72 ? 11.413 0.961 -12.359 1.00 82.62 72 LEU A O 1
ATOM 544 N N . SER A 1 73 ? 12.304 -1.096 -12.190 1.00 81.12 73 SER A N 1
ATOM 545 C CA . SER A 1 73 ? 11.042 -1.782 -11.871 1.00 81.12 73 SER A CA 1
ATOM 546 C C . SER A 1 73 ? 10.411 -1.233 -10.583 1.00 81.12 73 SER A C 1
ATOM 548 O O . SER A 1 73 ? 9.243 -0.846 -10.584 1.00 81.12 73 SER A O 1
ATOM 550 N N . SER A 1 74 ? 11.201 -1.067 -9.516 1.00 84.62 74 SER A N 1
ATOM 551 C CA . SER A 1 74 ? 10.723 -0.490 -8.246 1.00 84.62 74 SER A CA 1
ATOM 552 C C . SER A 1 74 ? 10.259 0.965 -8.392 1.00 84.62 74 SER A C 1
ATOM 554 O O . SER A 1 74 ? 9.276 1.370 -7.772 1.00 84.62 74 SER A O 1
ATOM 556 N N . LEU A 1 75 ? 10.938 1.755 -9.228 1.00 87.00 75 LEU A N 1
ATOM 557 C CA . LEU A 1 75 ? 10.571 3.145 -9.508 1.00 87.00 75 LEU A CA 1
ATOM 558 C C . LEU A 1 75 ? 9.254 3.245 -10.294 1.00 87.00 75 LEU A C 1
ATOM 560 O O . LEU A 1 75 ? 8.390 4.050 -9.949 1.00 87.00 75 LEU A O 1
ATOM 564 N N . ILE A 1 76 ? 9.066 2.399 -11.310 1.00 82.25 76 ILE A N 1
ATOM 565 C CA . ILE A 1 76 ? 7.807 2.313 -12.064 1.00 82.25 76 ILE A CA 1
ATOM 566 C C . ILE A 1 76 ? 6.673 1.854 -11.140 1.00 82.25 76 ILE A C 1
ATOM 568 O O . ILE A 1 76 ? 5.603 2.463 -11.130 1.00 82.25 76 ILE A O 1
ATOM 572 N N . TYR A 1 77 ? 6.924 0.842 -10.308 1.00 82.94 77 TYR A N 1
ATOM 573 C CA . TYR A 1 77 ? 5.964 0.347 -9.326 1.00 82.94 77 TYR A CA 1
ATOM 574 C C . TYR A 1 77 ? 5.520 1.448 -8.348 1.00 82.94 77 TYR A C 1
ATOM 576 O O . TYR A 1 77 ? 4.324 1.606 -8.100 1.00 82.94 77 TYR A O 1
ATOM 584 N N . PHE A 1 78 ? 6.455 2.268 -7.853 1.00 87.25 78 PHE A N 1
ATOM 585 C CA . PHE A 1 78 ? 6.151 3.417 -6.993 1.00 87.25 78 PHE A CA 1
ATOM 586 C C . PHE A 1 78 ? 5.242 4.453 -7.679 1.00 87.25 78 PHE A C 1
ATOM 588 O O . PHE A 1 78 ? 4.314 4.981 -7.063 1.00 87.25 78 PHE A O 1
ATOM 595 N N . ILE A 1 79 ? 5.464 4.724 -8.967 1.00 88.25 79 ILE A N 1
ATOM 596 C CA . ILE A 1 79 ? 4.619 5.648 -9.736 1.00 88.25 79 ILE A CA 1
ATOM 597 C C . ILE A 1 79 ? 3.213 5.059 -9.926 1.00 88.25 79 ILE A C 1
ATOM 599 O O . ILE A 1 79 ? 2.220 5.762 -9.728 1.00 88.25 79 ILE A O 1
ATOM 603 N N . ILE A 1 80 ? 3.110 3.768 -10.261 1.00 85.69 80 ILE A N 1
ATOM 604 C CA . ILE A 1 80 ? 1.819 3.095 -10.465 1.00 85.69 80 ILE A CA 1
ATOM 605 C C . ILE A 1 80 ? 1.012 3.073 -9.164 1.00 85.69 80 ILE A C 1
ATOM 607 O O . ILE A 1 80 ? -0.151 3.482 -9.166 1.00 85.69 80 ILE A O 1
ATOM 611 N N . ILE A 1 81 ? 1.612 2.654 -8.045 1.00 86.06 81 ILE A N 1
ATOM 612 C CA . ILE A 1 81 ? 0.900 2.586 -6.763 1.00 86.06 81 ILE A CA 1
ATOM 613 C C . ILE A 1 81 ? 0.433 3.974 -6.302 1.00 86.06 81 ILE A C 1
ATOM 615 O O . ILE A 1 81 ? -0.701 4.107 -5.843 1.00 86.06 81 ILE A O 1
ATOM 619 N N . ALA A 1 82 ? 1.238 5.024 -6.507 1.00 87.75 82 ALA A N 1
ATOM 620 C CA . ALA A 1 82 ? 0.846 6.397 -6.193 1.00 87.75 82 ALA A CA 1
ATOM 621 C C . ALA A 1 82 ? -0.384 6.848 -7.003 1.00 87.75 82 ALA A C 1
ATOM 623 O O . ALA A 1 82 ? -1.322 7.418 -6.440 1.00 87.75 82 ALA A O 1
ATOM 624 N N . ILE A 1 83 ? -0.422 6.544 -8.307 1.00 86.88 83 ILE A N 1
ATOM 625 C CA . ILE A 1 83 ? -1.565 6.864 -9.176 1.00 86.88 83 ILE A CA 1
ATOM 626 C C . ILE A 1 83 ? -2.810 6.075 -8.752 1.00 86.88 83 ILE A C 1
ATOM 628 O O . ILE A 1 83 ? -3.898 6.645 -8.669 1.00 86.88 83 ILE A O 1
ATOM 632 N N . VAL A 1 84 ? -2.675 4.783 -8.452 1.00 83.38 84 VAL A N 1
ATOM 633 C CA . VAL A 1 84 ? -3.808 3.935 -8.049 1.00 83.38 84 VAL A CA 1
ATOM 634 C C . VAL A 1 84 ? -4.414 4.409 -6.729 1.00 83.38 84 VAL A C 1
ATOM 636 O O . VAL A 1 84 ? -5.631 4.589 -6.650 1.00 83.38 84 VAL A O 1
ATOM 639 N N . VAL A 1 85 ? -3.585 4.681 -5.718 1.00 83.94 85 VAL A N 1
ATOM 640 C CA . VAL A 1 85 ? -4.051 5.214 -4.427 1.00 83.94 85 VAL A CA 1
ATOM 641 C C . VAL A 1 85 ? -4.752 6.558 -4.621 1.00 83.94 85 VAL A C 1
ATOM 643 O O . VAL A 1 85 ? -5.837 6.767 -4.076 1.00 83.94 85 VAL A O 1
ATOM 646 N N . PHE A 1 86 ? -4.198 7.442 -5.454 1.00 85.44 86 PHE A N 1
ATOM 647 C CA . PHE A 1 86 ? -4.817 8.726 -5.776 1.00 85.44 86 PHE A CA 1
ATOM 648 C C . PHE A 1 86 ? -6.178 8.573 -6.477 1.00 85.44 86 PHE A C 1
ATOM 650 O O . PHE A 1 86 ? -7.138 9.257 -6.121 1.00 85.44 86 PHE A O 1
ATOM 657 N N . LEU A 1 87 ? -6.302 7.653 -7.440 1.00 84.75 87 LEU A N 1
ATOM 658 C CA . LEU A 1 87 ? -7.565 7.388 -8.138 1.00 84.75 87 LEU A CA 1
ATOM 659 C C . LEU A 1 87 ? -8.635 6.814 -7.202 1.00 84.75 87 LEU A C 1
ATOM 661 O O . LEU A 1 87 ? -9.800 7.212 -7.294 1.00 84.75 87 LEU A O 1
ATOM 665 N N . ILE A 1 88 ? -8.256 5.908 -6.297 1.00 81.50 88 ILE A N 1
ATOM 666 C CA . ILE A 1 88 ? -9.162 5.354 -5.281 1.00 81.50 88 ILE A CA 1
ATOM 667 C C . ILE A 1 88 ? -9.608 6.459 -4.318 1.00 81.50 88 ILE A C 1
ATOM 669 O O . ILE A 1 88 ? -10.806 6.595 -4.063 1.00 81.50 88 ILE A O 1
ATOM 673 N N . ALA A 1 89 ? -8.673 7.281 -3.833 1.00 81.19 89 ALA A N 1
ATOM 674 C CA . ALA A 1 89 ? -8.977 8.406 -2.954 1.00 81.19 89 ALA A CA 1
ATOM 675 C C . ALA A 1 89 ? -9.937 9.401 -3.625 1.00 81.19 89 ALA A C 1
ATOM 677 O O . ALA A 1 89 ? -10.947 9.775 -3.028 1.00 81.19 89 ALA A O 1
ATOM 678 N N . LYS A 1 90 ? -9.692 9.751 -4.895 1.00 80.94 90 LYS A N 1
ATOM 679 C CA . LYS A 1 90 ? -10.548 10.659 -5.668 1.00 80.94 90 LYS A CA 1
ATOM 680 C C . LYS A 1 90 ? -11.959 10.098 -5.873 1.00 80.94 90 LYS A C 1
ATOM 682 O O . LYS A 1 90 ? -12.930 10.794 -5.597 1.00 80.94 90 LYS A O 1
ATOM 687 N N . LYS A 1 91 ? -12.089 8.832 -6.291 1.00 79.25 91 LYS A N 1
ATOM 688 C CA . LYS A 1 91 ? -13.404 8.188 -6.471 1.00 79.25 91 LYS A CA 1
ATOM 689 C C . LYS A 1 91 ? -14.179 8.062 -5.157 1.00 79.25 91 LYS A C 1
ATOM 691 O O . LYS A 1 91 ? -15.396 8.229 -5.144 1.00 79.25 91 LYS A O 1
ATOM 696 N N . SER A 1 92 ? -13.484 7.777 -4.055 1.00 72.12 92 SER A N 1
ATOM 697 C CA . SER A 1 92 ? -14.095 7.696 -2.723 1.00 72.12 92 SER A CA 1
ATOM 698 C C . SER A 1 92 ? -14.554 9.068 -2.211 1.00 72.12 92 SER A C 1
ATOM 700 O O . SER A 1 92 ? -15.604 9.154 -1.573 1.00 72.12 92 SER A O 1
ATOM 702 N N . ALA A 1 93 ? -13.823 10.141 -2.536 1.00 68.31 93 ALA A N 1
ATOM 703 C CA . ALA A 1 93 ? -14.186 11.515 -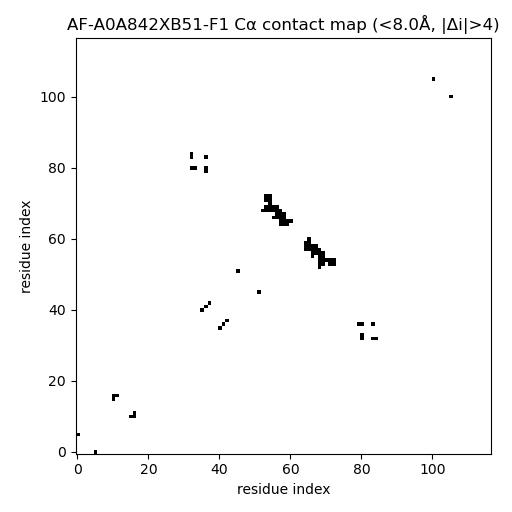2.183 1.00 68.31 93 ALA A CA 1
ATOM 704 C C . ALA A 1 93 ? -15.427 12.018 -2.944 1.00 68.31 93 ALA A C 1
ATOM 706 O O . ALA A 1 93 ? -16.275 12.700 -2.374 1.00 68.31 93 ALA A O 1
ATOM 707 N N . GLU A 1 94 ? -15.585 11.634 -4.212 1.00 67.06 94 GLU A N 1
ATOM 708 C CA . GLU A 1 94 ? -16.706 12.072 -5.058 1.00 67.06 94 GLU A CA 1
ATOM 709 C C . GLU A 1 94 ? -18.048 11.429 -4.653 1.00 67.06 94 GLU A C 1
ATOM 711 O O . GLU A 1 94 ? -19.105 12.046 -4.782 1.00 67.06 94 GLU A O 1
ATOM 716 N N . GLY A 1 95 ? -18.015 10.207 -4.106 1.00 62.06 95 GLY A N 1
ATOM 717 C 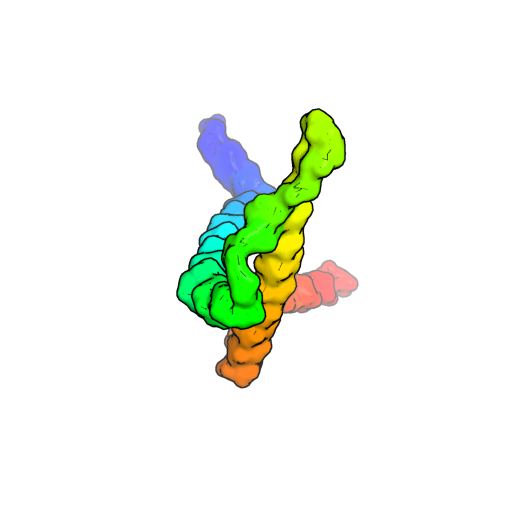CA . GLY A 1 95 ? -19.208 9.460 -3.688 1.00 62.06 95 GLY A CA 1
ATOM 718 C C . GLY A 1 95 ? -19.648 9.674 -2.236 1.00 62.06 95 GLY A C 1
ATOM 719 O O . GLY A 1 95 ? -20.708 9.185 -1.845 1.00 62.06 95 GLY A O 1
ATOM 720 N N . ARG A 1 96 ? -18.857 10.366 -1.404 1.00 58.34 96 ARG A N 1
ATOM 721 C CA . A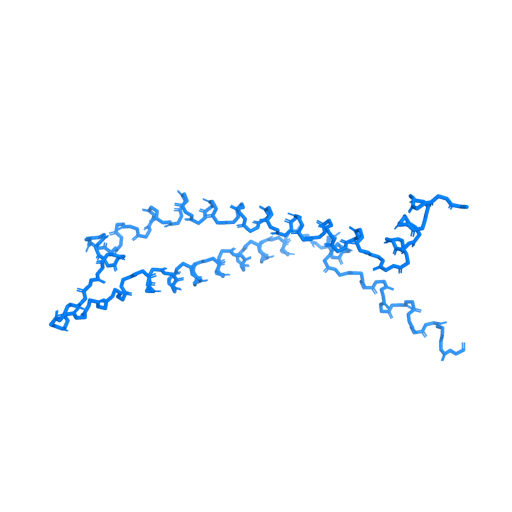RG A 1 96 ? -19.089 10.434 0.048 1.00 58.34 96 ARG A CA 1
ATOM 722 C C . ARG A 1 96 ? -18.968 11.862 0.587 1.00 58.34 96 ARG A C 1
ATOM 724 O O . ARG A 1 96 ? -17.990 12.194 1.238 1.00 58.34 96 ARG A O 1
ATOM 731 N N . LYS A 1 97 ? -20.043 12.656 0.472 1.00 55.78 97 LYS A N 1
ATOM 732 C CA . LYS A 1 97 ? -20.221 13.916 1.239 1.00 55.78 97 LYS A CA 1
ATOM 733 C C . LYS A 1 97 ? -20.301 13.725 2.772 1.00 55.78 97 LYS A C 1
ATOM 735 O O . LYS A 1 97 ? -20.467 14.703 3.486 1.00 55.78 97 LYS A O 1
ATOM 740 N N . GLY A 1 98 ? -20.235 12.490 3.284 1.00 52.75 98 GLY A N 1
ATOM 741 C CA . GLY A 1 98 ? -20.527 12.167 4.689 1.00 52.75 98 GLY A CA 1
ATOM 742 C C . GLY A 1 98 ? -19.596 11.151 5.350 1.00 52.75 98 GLY A C 1
ATOM 743 O O . GLY A 1 98 ? -19.956 10.599 6.378 1.00 52.75 98 GLY A O 1
ATOM 744 N N . TRP A 1 99 ? -18.423 10.866 4.776 1.00 47.28 99 TRP A N 1
ATOM 745 C CA . TRP A 1 99 ? -17.425 9.977 5.403 1.00 47.28 99 TRP A CA 1
ATOM 746 C C . TRP A 1 99 ? -16.129 10.713 5.763 1.00 47.28 99 TRP A C 1
ATOM 748 O O . TRP A 1 99 ? -15.087 10.100 5.989 1.00 47.28 99 TRP A O 1
ATOM 758 N N . GLU A 1 100 ? -16.232 12.037 5.861 1.00 51.12 100 GLU A N 1
ATOM 759 C CA . GLU A 1 100 ? -15.188 12.964 6.300 1.00 51.12 100 GLU A CA 1
ATOM 760 C C . GLU A 1 100 ? -15.048 13.022 7.839 1.00 51.12 100 GLU A C 1
ATOM 762 O O . GLU A 1 100 ? -14.398 13.910 8.376 1.00 51.12 100 GLU A O 1
ATOM 767 N N . GLU A 1 101 ? -15.635 12.069 8.574 1.00 50.12 101 GLU A N 1
ATOM 768 C CA . GLU A 1 101 ? -15.443 11.929 10.030 1.00 50.12 101 GLU A CA 1
ATOM 769 C C . GLU A 1 101 ? -14.429 10.842 10.420 1.00 50.12 101 GLU A C 1
ATOM 771 O O . GLU A 1 101 ? -13.965 10.827 11.557 1.00 50.12 101 GLU A O 1
ATOM 776 N N . VAL A 1 102 ? -14.026 9.952 9.503 1.00 50.16 102 VAL A N 1
ATOM 777 C CA . VAL A 1 102 ? -13.090 8.851 9.831 1.00 50.16 102 VAL A CA 1
ATOM 778 C C . VAL A 1 102 ? -11.644 9.167 9.419 1.00 50.16 102 VAL A C 1
ATOM 780 O O . VAL A 1 102 ? -10.714 8.524 9.898 1.00 50.16 102 VAL A O 1
ATOM 783 N N . ALA A 1 103 ? -11.432 10.161 8.546 1.00 51.03 103 ALA A N 1
ATOM 784 C CA . ALA A 1 103 ? -10.111 1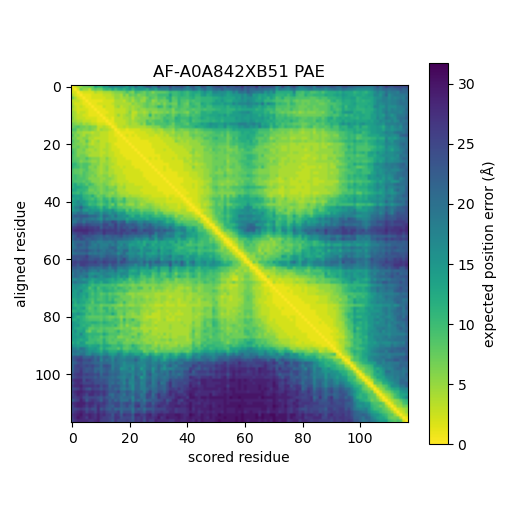0.468 7.984 1.00 51.03 103 ALA A CA 1
ATOM 785 C C . ALA A 1 103 ? -9.287 11.475 8.803 1.00 51.03 103 ALA A C 1
ATOM 787 O O . ALA A 1 103 ? -8.076 11.532 8.644 1.00 51.03 103 ALA A O 1
ATOM 788 N N . PHE A 1 104 ? -9.901 12.227 9.709 1.00 37.31 104 PHE A N 1
ATOM 789 C CA . PHE A 1 104 ? -9.217 13.027 10.721 1.00 37.31 104 PHE A CA 1
ATOM 790 C C . PHE A 1 104 ? -10.242 13.269 11.826 1.00 37.31 104 PHE A C 1
ATOM 792 O O . PHE A 1 104 ? -11.361 13.674 11.504 1.00 37.31 104 PHE A O 1
ATOM 799 N N . PRO A 1 105 ? -9.916 13.097 13.117 1.00 42.53 105 PRO A N 1
ATOM 800 C CA . PRO A 1 105 ? -10.727 13.699 14.157 1.00 42.53 105 PRO A CA 1
ATOM 801 C C . PRO A 1 105 ? -10.572 15.222 14.028 1.00 42.53 105 PRO A C 1
ATOM 803 O O . PRO A 1 105 ? -9.761 15.846 14.706 1.00 42.53 105 PRO A O 1
ATOM 806 N N . SER A 1 106 ? -11.358 15.851 13.154 1.00 47.53 106 SER A N 1
ATOM 807 C CA . SER A 1 106 ? -11.587 17.302 13.149 1.00 47.53 106 SER A CA 1
ATOM 808 C C . SER A 1 106 ? -12.220 17.767 14.475 1.00 47.53 106 SER A C 1
ATOM 810 O O . SER A 1 106 ? -12.181 18.948 14.821 1.00 47.53 106 SER A O 1
ATOM 812 N N . SER A 1 107 ? -12.689 16.826 15.300 1.00 42.78 107 SER A N 1
ATOM 813 C CA . SER A 1 107 ? -13.018 1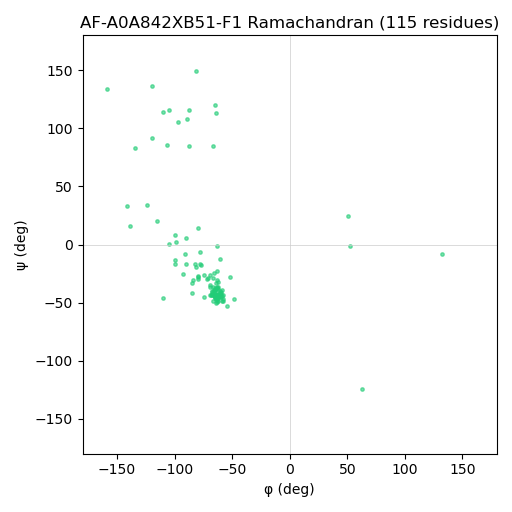6.995 16.716 1.00 42.78 107 SER A CA 1
ATOM 814 C C . SER A 1 107 ? -11.817 17.372 17.600 1.00 42.78 107 SER A C 1
ATOM 816 O O . SER A 1 107 ? -12.020 18.036 18.619 1.00 42.78 107 SER A O 1
ATOM 818 N N . PHE A 1 108 ? -10.570 17.085 17.202 1.00 44.22 108 PHE A N 1
ATOM 819 C CA . PHE A 1 108 ? -9.389 17.596 17.916 1.00 44.22 108 PHE A CA 1
ATOM 820 C C . PHE A 1 108 ? -9.222 19.116 17.740 1.00 44.22 108 PHE A C 1
ATOM 822 O O . PHE A 1 108 ? -8.715 19.793 18.631 1.00 44.22 108 PHE A O 1
ATOM 829 N N . CYS A 1 109 ? -9.725 19.682 16.637 1.00 47.22 109 CYS A N 1
ATOM 830 C CA . CYS A 1 109 ? -9.637 21.118 16.379 1.00 47.22 109 CYS A CA 1
ATOM 831 C C . CYS A 1 109 ? -10.706 21.926 17.143 1.00 47.22 109 CYS A C 1
ATOM 833 O O . CYS A 1 109 ? -10.467 23.081 17.485 1.00 47.22 109 CYS A O 1
ATOM 835 N N . LYS A 1 110 ? -11.865 21.327 17.467 1.00 43.84 110 LYS A N 1
ATOM 836 C CA . LYS A 1 110 ? -12.914 21.992 18.270 1.00 43.84 110 LYS A CA 1
ATOM 837 C C . LYS A 1 110 ? -12.697 21.884 19.782 1.00 43.84 110 LYS A C 1
ATOM 839 O O . LYS A 1 110 ? -13.026 22.831 20.488 1.00 43.84 110 LYS A O 1
ATOM 844 N N . SER A 1 111 ? -12.117 20.791 20.287 1.00 45.47 111 SER A N 1
ATOM 845 C CA . SER A 1 111 ? -11.896 20.639 21.737 1.00 45.47 111 SER A CA 1
ATOM 846 C C . SER A 1 111 ? -10.745 21.498 22.280 1.00 45.47 111 SER A C 1
ATOM 848 O O . SER A 1 111 ? -10.772 21.855 23.453 1.00 45.47 111 SER A O 1
ATOM 850 N N . PHE A 1 112 ? -9.749 21.849 21.459 1.00 43.91 112 PHE A N 1
ATOM 851 C CA . PHE A 1 112 ? -8.598 22.649 21.904 1.00 43.91 112 PHE A CA 1
ATOM 852 C C . PHE A 1 112 ? -8.903 24.159 21.989 1.00 43.91 112 PHE A C 1
ATOM 854 O O . PHE A 1 112 ? -8.332 24.854 22.820 1.00 43.91 112 PHE A O 1
ATOM 861 N N . TYR A 1 113 ? -9.848 24.671 21.189 1.00 45.91 113 TYR A N 1
ATOM 862 C CA . TYR A 1 113 ? -10.201 26.102 21.172 1.00 45.91 113 TYR A CA 1
ATOM 863 C C . TYR A 1 113 ? -11.184 26.526 22.280 1.00 45.91 113 TYR A C 1
ATOM 865 O O . TYR A 1 113 ? -11.308 27.713 22.557 1.00 45.91 113 TYR A O 1
ATOM 873 N N . TYR A 1 114 ? -11.883 25.579 22.918 1.00 50.62 114 TYR A N 1
ATOM 874 C CA . TYR A 1 114 ? -12.895 25.870 23.950 1.00 50.62 114 TYR A CA 1
ATOM 875 C C . TYR A 1 114 ? -12.382 25.724 25.393 1.00 50.62 114 TYR A C 1
ATOM 877 O O . TYR A 1 114 ? -13.147 25.895 26.333 1.00 50.62 114 TYR A O 1
ATOM 885 N N . CYS A 1 115 ? -11.099 25.402 25.577 1.00 41.00 115 CYS A N 1
ATOM 886 C CA . CYS A 1 115 ? -10.467 25.241 26.891 1.00 41.00 115 CYS A CA 1
ATOM 887 C C . CYS A 1 115 ? -9.240 26.160 27.038 1.00 41.00 115 CYS A C 1
ATOM 889 O O . CYS A 1 115 ? -8.236 25.784 27.636 1.00 41.00 115 CYS A O 1
ATOM 891 N N . SER A 1 116 ? -9.302 27.345 26.423 1.00 50.91 116 SER A N 1
ATOM 892 C CA . SER A 1 116 ? -8.294 28.402 26.551 1.00 50.91 116 SER A CA 1
ATOM 893 C C . SER A 1 116 ? -8.941 29.796 26.614 1.00 50.91 116 SER A C 1
ATOM 895 O O . SER A 1 116 ? -8.363 30.766 26.120 1.00 50.91 116 SER A O 1
ATOM 897 N N . VAL A 1 117 ? -10.141 29.869 27.208 1.00 41.97 117 VAL A N 1
ATOM 898 C CA . VAL A 1 117 ? -10.807 31.077 27.729 1.00 41.97 117 VAL A CA 1
ATOM 899 C C . VAL A 1 117 ? -11.481 30.710 29.044 1.00 41.97 117 VAL A C 1
ATOM 901 O O . VAL A 1 117 ? -12.103 29.624 29.074 1.00 41.97 117 VAL A O 1
#

Nearest PDB structures (foldseek):
  4y7k-assembly1_E  TM=5.618E-01  e=5.148E-08  Methanosarcina acetivorans C2A
  6nrc-assembly1_6  TM=3.312E-01  e=1.686E+00  Homo sapiens
  6nr8-assembly1_6  TM=3.873E-01  e=6.383E+00  Homo sapiens
  2zdi-assembly1_B-2  TM=3.503E-01  e=6.822E+00  Pyrococcus horikoshii

Solvent-accessible surface area (backbone atoms only — not comparable to full-atom values): 6944 Å² total; per-residue (Å²): 134,55,72,68,57,56,51,54,51,49,40,59,75,68,47,46,62,60,55,52,53,53,49,54,53,49,51,55,50,50,52,51,53,48,51,48,41,61,70,55,47,46,68,64,48,50,76,77,45,89,71,84,44,58,51,70,32,63,51,70,62,82,96,47,72,47,64,56,10,53,55,53,46,52,52,50,50,54,54,51,53,54,52,52,54,50,52,52,52,52,58,53,55,75,77,37,99,78,62,75,68,80,81,46,69,63,62,60,64,59,60,61,69,70,73,77,120

Mean predicted aligned error: 12.55 Å

Secondary structure (DSSP, 8-state):
--HHHHHHHHHHHTTHHHHHHHHHHHHHHHHHHHHHIIIIIHHHHGGGSTTS-STT-EEEETTEEEE-HHHHHHHHHHHHHHHHHHHHHHHHHHH-TT-TTSS--THHHHHHHTS--

Sequence (117 aa):
MGIKEEIMEFLKEYKVIGLAVAFIIGAATNDLVKSLVDNVFMPLVGPLIPGGGWETATVALGPVVIRWGPFLSSLIYFIIIAIVVFLIAKKSAEGRKGWEEVAFPSSFCKSFYYCSV

Foldseek 3Di:
DDPVVVVVVVCVVVVVVVVVVVVVVVVVVVVVLLCCCVVPVCVVVDVVDPDPCLLVDWDDPDPDIDRCSVVVVVVVSVVSSVVSVVVVVVVVVVVPPPPVCPPDVVVVVVVVVVPPD